Protein AF-A0A226MAK5-F1 (afdb_monomer)

Mean predicted aligned error: 7.65 Å

Solvent-accessible surface area (backbone atoms only — not comparable to full-atom values): 6239 Å² total; per-residue (Å²): 136,90,85,80,60,76,90,74,54,70,87,46,93,72,42,66,60,57,56,59,50,58,56,45,68,69,50,46,61,61,54,51,53,52,50,53,53,52,51,53,46,53,51,49,53,50,51,32,51,51,34,43,51,52,18,48,51,31,47,77,70,75,43,91,25,67,67,43,43,51,52,20,50,54,52,37,18,54,48,44,37,50,50,24,53,49,48,23,62,74,48,44,78,55,14,72,33,88,91,38,71,41,39,57,47,38,59,57,26,58,78,57,100

InterPro domains:
  IPR006089 Acyl-CoA dehydrogenase, conserved site [PS00073] (89-108)
  IPR009075 Acyl-CoA dehydrogenase/oxidase, C-terminal [PF00441] (24-113)
  IPR036250 Acyl-CoA dehydrogenase-like, C-terminal [SSF47203] (13-112)

Sequence (113 aa):
DVRIPKENVLLGEGAGFKIAMGAFDKTRPPHQAVSFLLAERALQVSLARLAYQRAAWEADAGRRNTFFASVAKAFAADVANAAAADAVQIFGGCGFNCEFPVEKLMRDAKIYQ

Structure (mmCIF, N/CA/C/O backbone):
data_AF-A0A226MAK5-F1
#
_entry.id   AF-A0A226MAK5-F1
#
loop_
_atom_site.group_PDB
_atom_site.id
_atom_site.type_symbol
_atom_site.label_atom_id
_atom_site.label_alt_id
_atom_site.label_comp_id
_atom_site.label_asym_id
_atom_site.label_entity_id
_atom_site.label_seq_id
_atom_site.pdbx_PDB_ins_code
_atom_site.Cartn_x
_atom_site.Cartn_y
_atom_site.Cartn_z
_atom_site.occupancy
_atom_site.B_iso_or_equiv
_atom_site.auth_seq_id
_atom_site.auth_comp_id
_atom_site.auth_asym_id
_atom_site.auth_atom_id
_atom_site.pdbx_PDB_model_num
ATOM 1 N N . ASP A 1 1 ? 30.762 -29.109 -34.724 1.00 66.69 1 ASP A N 1
ATOM 2 C CA . ASP A 1 1 ? 31.388 -27.808 -34.408 1.00 66.69 1 ASP A CA 1
ATOM 3 C C . ASP A 1 1 ? 31.073 -26.774 -35.470 1.00 66.69 1 ASP A C 1
ATOM 5 O O . ASP A 1 1 ? 31.397 -26.984 -36.634 1.00 66.69 1 ASP A O 1
ATOM 9 N N . VAL A 1 2 ? 30.417 -25.677 -35.090 1.00 78.94 2 VAL A N 1
ATOM 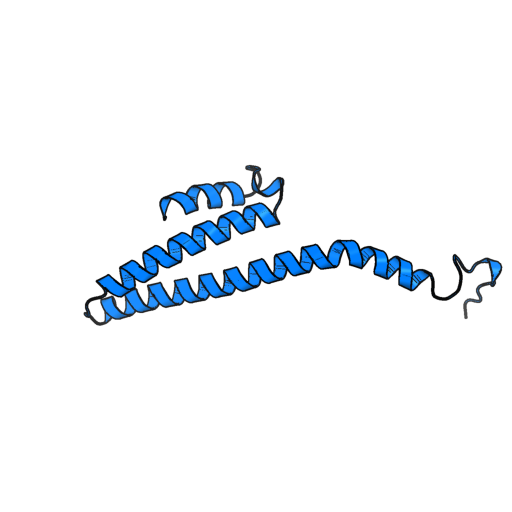10 C CA . VAL A 1 2 ? 30.168 -24.540 -35.991 1.00 78.94 2 VAL A CA 1
ATOM 11 C C . VAL A 1 2 ? 31.370 -23.600 -35.911 1.00 78.94 2 VAL A C 1
ATOM 13 O O . VAL A 1 2 ? 31.720 -23.143 -34.826 1.00 78.94 2 VAL A O 1
ATOM 16 N N . ARG A 1 3 ? 32.024 -23.322 -37.045 1.00 88.31 3 ARG A N 1
ATOM 17 C CA . ARG A 1 3 ? 33.152 -22.381 -37.133 1.00 88.31 3 ARG A CA 1
ATOM 18 C C . ARG A 1 3 ? 32.661 -21.045 -37.679 1.00 88.31 3 ARG A C 1
ATOM 20 O O . ARG A 1 3 ? 32.091 -21.009 -38.765 1.00 88.31 3 ARG A O 1
ATOM 27 N N . ILE A 1 4 ? 32.902 -19.965 -36.940 1.00 84.62 4 ILE A N 1
ATOM 28 C CA . ILE A 1 4 ? 32.500 -18.607 -37.323 1.00 84.62 4 ILE A CA 1
ATOM 29 C C . ILE A 1 4 ? 33.756 -17.822 -37.745 1.00 84.62 4 ILE A C 1
ATOM 31 O O . ILE A 1 4 ? 34.674 -17.681 -36.934 1.00 84.62 4 ILE A O 1
ATOM 35 N N . PRO A 1 5 ? 33.832 -17.328 -38.994 1.00 90.31 5 PRO A N 1
ATOM 36 C CA . PRO A 1 5 ? 34.895 -16.429 -39.447 1.00 90.31 5 PRO A CA 1
ATOM 37 C C . PRO A 1 5 ? 34.961 -15.131 -38.624 1.00 90.31 5 PRO A C 1
ATOM 39 O O . PRO A 1 5 ? 33.925 -14.595 -38.235 1.00 90.31 5 PRO A O 1
ATOM 42 N N . LYS A 1 6 ? 36.166 -14.583 -38.391 1.00 84.81 6 LYS A N 1
ATOM 43 C CA . LYS A 1 6 ? 36.355 -13.344 -37.599 1.00 84.81 6 LYS A CA 1
ATOM 44 C C . LYS A 1 6 ? 35.619 -12.130 -38.179 1.00 84.81 6 LYS A C 1
ATOM 46 O O . LYS A 1 6 ? 35.149 -11.288 -37.427 1.00 84.81 6 LYS A O 1
ATOM 51 N N . GLU A 1 7 ? 35.493 -12.071 -39.499 1.00 88.75 7 GLU A N 1
ATOM 52 C CA . GLU A 1 7 ? 34.720 -11.065 -40.240 1.00 88.75 7 GLU A CA 1
ATOM 53 C C . GLU A 1 7 ? 33.221 -11.054 -39.896 1.00 88.75 7 GLU A C 1
ATOM 55 O O . GLU A 1 7 ? 32.572 -10.023 -40.037 1.00 88.75 7 GLU A O 1
ATOM 60 N N . ASN A 1 8 ? 32.691 -12.159 -39.360 1.00 86.94 8 ASN A N 1
ATOM 61 C CA . ASN A 1 8 ? 31.293 -12.270 -38.944 1.00 86.94 8 ASN A CA 1
ATOM 62 C C . ASN A 1 8 ? 31.076 -11.899 -37.463 1.00 86.94 8 ASN A C 1
ATOM 64 O O . ASN A 1 8 ? 29.951 -11.986 -36.968 1.00 86.94 8 ASN A O 1
ATOM 68 N N . VAL A 1 9 ? 32.125 -11.494 -36.731 1.00 84.56 9 VAL A N 1
ATOM 69 C CA . VAL A 1 9 ? 32.005 -11.024 -35.342 1.00 84.56 9 VAL A CA 1
ATOM 70 C C . VAL A 1 9 ? 31.514 -9.579 -35.335 1.00 84.56 9 VAL A C 1
ATOM 72 O O . VAL A 1 9 ? 32.240 -8.646 -35.673 1.00 84.56 9 VAL A O 1
ATOM 75 N N . LEU A 1 10 ? 30.270 -9.387 -34.904 1.00 83.25 10 LEU A N 1
ATOM 76 C CA . LEU A 1 10 ? 29.667 -8.064 -34.776 1.00 83.25 10 LEU A CA 1
ATOM 77 C C . LEU A 1 10 ? 30.236 -7.320 -33.561 1.00 83.25 10 LEU A C 1
ATOM 79 O O . LEU A 1 10 ? 30.251 -7.855 -32.455 1.00 83.25 10 LEU A O 1
ATOM 83 N N . LEU A 1 11 ? 30.643 -6.061 -33.763 1.00 81.12 11 LEU A N 1
ATOM 84 C CA . LEU A 1 11 ? 31.001 -5.086 -32.715 1.00 81.12 11 LEU A CA 1
ATOM 85 C C . LEU A 1 11 ? 32.207 -5.456 -31.819 1.00 81.12 11 LEU A C 1
ATOM 87 O O . LEU A 1 11 ? 32.546 -4.691 -30.917 1.00 81.12 11 LEU A O 1
ATOM 91 N N . GLY A 1 12 ? 32.888 -6.572 -32.098 1.00 84.88 12 GLY A N 1
ATOM 92 C CA . GLY A 1 12 ? 34.057 -7.054 -31.360 1.00 84.88 12 GLY A CA 1
ATOM 93 C C . GLY A 1 12 ? 33.721 -7.919 -30.138 1.00 84.88 12 GLY A C 1
ATOM 94 O O . GLY A 1 12 ? 32.597 -7.937 -29.629 1.00 84.88 12 GLY A O 1
ATOM 95 N N . GLU A 1 13 ? 34.718 -8.661 -29.652 1.00 83.25 13 GLU A N 1
ATOM 96 C CA . GLU A 1 13 ? 34.572 -9.530 -28.480 1.00 83.25 13 GLU A CA 1
ATOM 97 C C . GLU A 1 13 ? 34.160 -8.720 -27.232 1.00 83.25 13 GLU A C 1
ATOM 99 O O . GLU A 1 13 ? 34.734 -7.679 -26.916 1.00 83.25 13 GLU A O 1
ATOM 104 N N . GLY A 1 14 ? 33.124 -9.183 -26.521 1.00 81.56 14 GLY A N 1
ATOM 105 C CA . GLY A 1 14 ? 32.620 -8.556 -25.289 1.00 81.56 14 GLY A CA 1
ATOM 106 C C . GLY A 1 14 ? 31.625 -7.397 -25.472 1.00 81.56 14 GLY A C 1
ATOM 107 O O . GLY A 1 14 ? 30.998 -6.980 -24.494 1.00 81.56 14 GLY A O 1
ATOM 108 N N . ALA A 1 15 ? 31.403 -6.901 -26.695 1.00 84.81 15 ALA A N 1
ATOM 109 C CA . ALA A 1 15 ? 30.455 -5.809 -26.948 1.00 84.81 15 ALA A CA 1
ATOM 110 C C . ALA A 1 15 ? 28.985 -6.211 -26.712 1.00 84.81 15 ALA A C 1
ATOM 112 O O . ALA A 1 15 ? 28.198 -5.410 -26.205 1.00 84.81 15 ALA A O 1
ATOM 113 N N . GLY A 1 16 ? 28.627 -7.469 -26.996 1.00 84.50 16 GLY A N 1
ATOM 114 C CA . GLY A 1 16 ? 27.263 -7.979 -26.809 1.00 84.50 16 GLY A CA 1
ATOM 115 C C . GLY A 1 16 ? 26.761 -7.882 -25.363 1.00 84.50 16 GLY A C 1
ATOM 116 O O . GLY A 1 16 ? 25.614 -7.503 -25.132 1.00 84.50 16 GLY A O 1
ATOM 117 N N . PHE A 1 17 ? 27.631 -8.130 -24.376 1.00 84.69 17 PHE A N 1
ATOM 118 C CA . PHE A 1 17 ? 27.265 -8.029 -22.960 1.00 84.69 17 PHE A CA 1
ATOM 119 C C . PHE A 1 17 ? 26.949 -6.585 -22.544 1.00 84.69 17 PHE A C 1
ATOM 121 O O . PHE A 1 17 ? 25.972 -6.348 -21.839 1.00 84.69 17 PHE A O 1
ATOM 128 N N . LYS A 1 18 ? 27.718 -5.598 -23.026 1.00 84.25 18 LYS A N 1
ATOM 129 C CA . LYS A 1 18 ? 27.472 -4.175 -22.725 1.00 84.25 18 LYS A CA 1
ATOM 130 C C . LYS A 1 18 ? 26.117 -3.700 -23.254 1.00 84.25 18 LYS A C 1
ATOM 132 O O . LYS A 1 18 ? 25.419 -2.967 -22.561 1.00 84.25 18 LYS A O 1
ATOM 137 N N . ILE A 1 19 ? 25.727 -4.147 -24.449 1.00 84.69 19 ILE A N 1
ATOM 138 C CA . ILE A 1 19 ? 24.426 -3.813 -25.050 1.00 84.69 19 ILE A CA 1
ATOM 139 C C . ILE A 1 19 ? 23.285 -4.436 -24.243 1.00 84.69 19 ILE A C 1
ATOM 141 O O . ILE A 1 19 ? 22.314 -3.750 -23.928 1.00 84.69 19 ILE A O 1
ATOM 145 N N . ALA A 1 20 ? 23.428 -5.708 -23.856 1.00 81.06 20 ALA A N 1
ATOM 146 C CA . ALA A 1 20 ? 22.456 -6.377 -22.99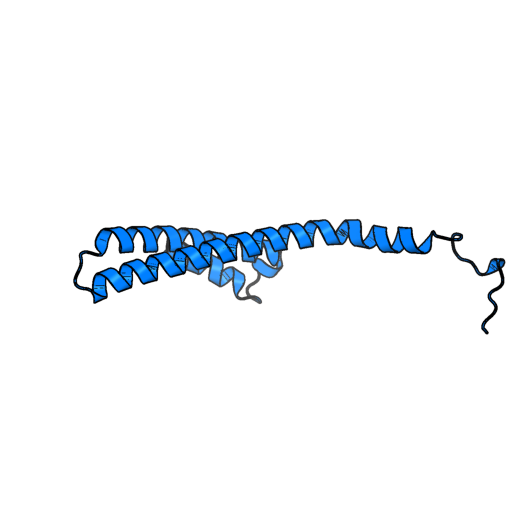6 1.00 81.06 20 ALA A CA 1
ATOM 147 C C . ALA A 1 20 ? 22.300 -5.652 -21.646 1.00 81.06 20 ALA A C 1
ATOM 149 O O . ALA A 1 20 ? 21.180 -5.420 -21.195 1.00 81.06 20 ALA A O 1
ATOM 150 N N . MET A 1 21 ? 23.407 -5.216 -21.032 1.00 85.56 21 MET A N 1
ATOM 151 C CA . MET A 1 21 ? 23.380 -4.453 -19.780 1.00 85.56 21 MET A CA 1
ATOM 152 C C . MET A 1 21 ? 22.744 -3.065 -19.927 1.00 85.56 21 MET A C 1
ATOM 154 O O . MET A 1 21 ? 21.972 -2.671 -19.054 1.00 85.56 21 MET A O 1
ATOM 158 N N . GLY A 1 22 ? 22.960 -2.375 -21.051 1.00 83.44 22 GLY A N 1
ATOM 159 C CA . GLY A 1 22 ? 22.353 -1.066 -21.315 1.00 83.44 22 GLY A CA 1
ATOM 160 C C . GLY A 1 22 ? 20.819 -1.081 -21.390 1.00 83.44 22 GLY A C 1
ATOM 161 O O . GLY A 1 22 ? 20.176 -0.069 -21.109 1.00 83.44 22 GLY A O 1
ATOM 162 N N . ALA A 1 23 ? 20.202 -2.224 -21.716 1.00 78.62 23 ALA A N 1
ATOM 163 C CA . ALA A 1 23 ? 18.750 -2.386 -21.614 1.00 78.62 23 ALA A CA 1
ATOM 164 C C . ALA A 1 23 ? 18.282 -2.400 -20.146 1.00 78.62 23 ALA A C 1
ATOM 166 O O . ALA A 1 23 ? 17.277 -1.773 -19.802 1.00 78.62 23 ALA A O 1
ATOM 167 N N . PHE A 1 24 ? 19.034 -3.069 -19.268 1.00 79.00 24 PHE A N 1
ATOM 168 C CA . PHE A 1 24 ? 18.707 -3.162 -17.846 1.00 79.00 24 PHE A CA 1
ATOM 169 C C . PHE A 1 24 ? 18.917 -1.857 -17.081 1.00 79.00 24 PHE A C 1
ATOM 171 O O . PHE A 1 24 ? 18.254 -1.654 -16.068 1.00 79.00 24 PHE A O 1
ATOM 178 N N . ASP A 1 25 ? 19.778 -0.961 -17.555 1.00 79.81 25 ASP A N 1
ATOM 179 C CA . ASP A 1 25 ? 19.955 0.355 -16.932 1.00 79.81 25 ASP A CA 1
ATOM 180 C C . ASP A 1 25 ? 18.673 1.202 -16.997 1.00 79.81 25 ASP A C 1
ATOM 182 O O . ASP A 1 25 ? 18.414 2.008 -16.106 1.00 79.81 25 ASP A O 1
ATOM 186 N N . LYS A 1 26 ? 17.825 0.977 -18.011 1.00 76.50 26 LYS A N 1
ATOM 187 C CA . LYS A 1 26 ? 16.537 1.673 -18.163 1.00 76.50 26 LYS A CA 1
ATOM 188 C C . LYS A 1 26 ? 15.393 0.997 -17.408 1.00 76.50 26 LYS A C 1
ATOM 190 O O . LYS A 1 26 ? 14.482 1.681 -16.953 1.00 76.50 26 LYS A O 1
ATOM 195 N N . THR A 1 27 ? 15.415 -0.329 -17.276 1.00 80.19 27 THR A N 1
ATOM 196 C CA . THR A 1 27 ? 14.312 -1.093 -16.666 1.00 80.19 27 THR A CA 1
ATOM 197 C C . THR A 1 27 ? 14.506 -1.338 -15.171 1.00 80.19 27 THR A C 1
ATOM 199 O O . THR A 1 27 ? 13.537 -1.363 -14.417 1.00 80.19 27 THR A O 1
ATOM 202 N N . ARG A 1 28 ? 15.745 -1.471 -14.687 1.00 77.88 28 ARG A N 1
ATOM 203 C CA . ARG A 1 28 ? 16.025 -1.813 -13.284 1.00 77.88 28 ARG A CA 1
ATOM 204 C C . ARG A 1 28 ? 15.583 -0.735 -12.284 1.00 77.88 28 ARG A C 1
ATOM 206 O O . ARG A 1 28 ? 14.930 -1.120 -11.314 1.00 77.88 28 ARG A O 1
ATOM 213 N N . PRO A 1 29 ? 15.863 0.572 -12.483 1.00 78.88 29 PRO A N 1
ATOM 214 C CA . PRO A 1 29 ? 15.424 1.601 -11.539 1.00 78.88 29 PRO A CA 1
ATOM 215 C C . PRO A 1 29 ? 13.900 1.652 -11.317 1.00 78.88 29 PRO A C 1
ATOM 217 O O . PRO A 1 29 ? 13.492 1.613 -10.154 1.00 78.88 29 PRO A O 1
ATOM 220 N N . PRO A 1 30 ? 13.032 1.664 -12.356 1.00 80.00 30 PRO A N 1
ATOM 221 C CA . PRO A 1 30 ? 11.587 1.681 -12.129 1.00 80.00 30 PRO A CA 1
ATOM 222 C C . PRO A 1 30 ? 11.078 0.384 -11.485 1.00 80.00 30 PRO A C 1
ATOM 224 O O . PRO A 1 30 ? 10.223 0.447 -10.604 1.00 80.00 30 PRO A O 1
ATOM 227 N N . HIS A 1 31 ? 11.633 -0.785 -11.832 1.00 83.81 31 HIS A N 1
ATOM 228 C CA . HIS A 1 31 ? 11.252 -2.042 -11.176 1.00 83.81 31 HIS A CA 1
ATOM 229 C C . HIS A 1 31 ? 11.614 -2.065 -9.683 1.00 83.81 31 HIS A C 1
ATOM 231 O O . HIS A 1 31 ? 10.817 -2.525 -8.863 1.00 83.81 31 HIS A O 1
ATOM 237 N N . GLN A 1 32 ? 12.787 -1.546 -9.309 1.00 84.88 32 GLN A N 1
ATOM 238 C CA . GLN A 1 32 ? 13.180 -1.439 -7.902 1.00 84.88 32 GLN A CA 1
ATOM 239 C C . GLN A 1 32 ? 12.301 -0.440 -7.146 1.00 84.88 32 GLN A C 1
ATOM 241 O O . GLN A 1 32 ? 11.833 -0.761 -6.056 1.00 84.88 32 GLN A O 1
ATOM 246 N N . ALA A 1 33 ? 12.011 0.724 -7.735 1.00 87.19 33 ALA A N 1
ATOM 247 C CA . ALA A 1 33 ? 11.144 1.731 -7.124 1.00 87.19 33 ALA A CA 1
ATOM 248 C C . ALA A 1 33 ? 9.744 1.171 -6.809 1.00 87.19 33 ALA A C 1
ATOM 250 O O . ALA A 1 33 ? 9.267 1.301 -5.682 1.00 87.19 33 ALA A O 1
ATOM 251 N N . VAL A 1 34 ? 9.128 0.466 -7.766 1.00 89.94 34 VAL A N 1
ATOM 252 C CA . VAL A 1 34 ? 7.836 -0.210 -7.556 1.00 89.94 34 VAL A CA 1
ATOM 253 C C . VAL A 1 34 ? 7.938 -1.292 -6.477 1.00 89.94 34 VAL A C 1
ATOM 255 O O . VAL A 1 34 ? 7.039 -1.422 -5.651 1.00 89.94 34 VAL A O 1
ATOM 258 N N . SER A 1 35 ? 9.041 -2.043 -6.429 1.00 91.00 35 SER A N 1
ATOM 259 C CA . SER A 1 35 ? 9.234 -3.093 -5.419 1.00 91.00 35 SER A CA 1
ATOM 260 C C . SER A 1 35 ? 9.292 -2.530 -3.995 1.00 91.00 35 SER A C 1
ATOM 262 O O . SER A 1 35 ? 8.673 -3.097 -3.096 1.00 91.00 35 SER A O 1
ATOM 264 N N . PHE A 1 36 ? 9.986 -1.406 -3.780 1.00 92.81 36 PHE A N 1
ATOM 265 C CA . PHE A 1 36 ? 10.029 -0.746 -2.469 1.00 92.81 36 PHE A CA 1
ATOM 266 C C . PHE A 1 36 ? 8.657 -0.230 -2.044 1.00 92.81 36 PHE A C 1
ATOM 268 O O . PHE A 1 36 ? 8.248 -0.452 -0.906 1.00 92.81 36 PHE A O 1
ATOM 275 N N . LEU A 1 37 ? 7.931 0.388 -2.977 1.00 92.81 37 LEU A N 1
ATOM 276 C CA . LEU A 1 37 ? 6.569 0.860 -2.753 1.00 92.81 37 LEU A CA 1
ATOM 277 C C . LEU A 1 37 ? 5.658 -0.287 -2.290 1.00 92.81 37 LEU A C 1
ATOM 279 O O . LEU A 1 37 ? 5.009 -0.198 -1.251 1.00 92.81 37 LEU A O 1
ATOM 283 N N . LEU A 1 38 ? 5.662 -1.403 -3.027 1.00 93.50 38 LEU A N 1
ATOM 284 C CA . LEU A 1 38 ? 4.862 -2.585 -2.701 1.00 93.50 38 LEU A CA 1
ATOM 285 C C . LEU A 1 38 ? 5.255 -3.195 -1.351 1.00 93.50 38 LEU A C 1
ATOM 287 O O . LEU A 1 38 ? 4.374 -3.582 -0.582 1.00 93.50 38 LEU A O 1
ATOM 291 N N . ALA A 1 39 ? 6.552 -3.259 -1.041 1.00 95.62 39 ALA A N 1
ATOM 292 C CA . ALA A 1 39 ? 7.036 -3.768 0.238 1.00 95.62 39 ALA A CA 1
ATOM 293 C C . ALA A 1 39 ? 6.555 -2.905 1.415 1.00 95.62 39 ALA A C 1
ATOM 295 O O . ALA A 1 39 ? 6.072 -3.435 2.419 1.00 95.62 39 ALA A O 1
ATOM 296 N N . GLU A 1 40 ? 6.624 -1.579 1.285 1.00 95.62 40 GLU A N 1
ATOM 297 C CA . GLU A 1 40 ? 6.159 -0.662 2.323 1.00 95.62 40 GLU A CA 1
ATOM 298 C C . GLU A 1 40 ? 4.639 -0.742 2.514 1.00 95.62 40 GLU A C 1
ATOM 300 O O . GLU A 1 40 ? 4.156 -0.822 3.648 1.00 95.62 40 GLU A O 1
ATOM 305 N N . ARG A 1 41 ? 3.865 -0.806 1.423 1.00 95.81 41 ARG A N 1
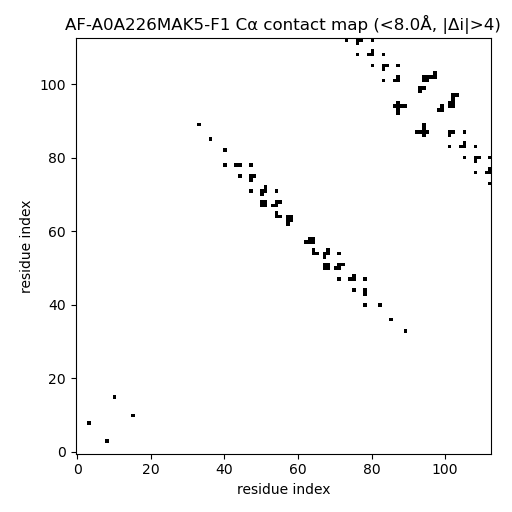ATOM 306 C CA . ARG A 1 41 ? 2.408 -0.977 1.517 1.00 95.81 41 ARG A CA 1
ATOM 307 C C . ARG A 1 41 ? 2.031 -2.325 2.135 1.00 95.81 41 ARG A C 1
ATOM 309 O O . ARG A 1 41 ? 1.130 -2.373 2.970 1.00 95.81 41 ARG A O 1
ATOM 316 N N . ALA A 1 42 ? 2.739 -3.408 1.810 1.00 97.19 42 ALA A N 1
ATOM 317 C CA . ALA A 1 42 ? 2.516 -4.718 2.426 1.00 97.19 42 ALA A CA 1
ATOM 318 C C . ALA A 1 42 ? 2.763 -4.696 3.946 1.00 97.19 42 ALA A C 1
ATOM 320 O O . ALA A 1 42 ? 1.973 -5.259 4.713 1.00 97.19 42 ALA A O 1
ATOM 321 N N . LEU A 1 43 ? 3.814 -4.000 4.394 1.00 97.94 43 LEU A N 1
ATOM 322 C CA . LEU A 1 43 ? 4.088 -3.775 5.813 1.00 97.94 43 LEU A CA 1
ATOM 323 C C . LEU A 1 43 ? 2.934 -3.015 6.485 1.00 97.94 43 LEU A C 1
ATOM 325 O O . LEU A 1 43 ? 2.389 -3.470 7.492 1.00 97.94 43 LEU A O 1
ATOM 329 N N . GLN A 1 44 ? 2.526 -1.885 5.910 1.00 97.75 44 GLN A N 1
ATOM 330 C CA . GLN A 1 44 ? 1.469 -1.038 6.463 1.00 97.75 44 GLN A CA 1
ATOM 331 C C . GLN A 1 44 ? 0.114 -1.755 6.530 1.00 97.75 44 GLN A C 1
ATOM 333 O O . GLN A 1 44 ? -0.568 -1.691 7.552 1.00 97.75 44 GLN A O 1
ATOM 338 N N . VAL A 1 45 ? -0.259 -2.506 5.490 1.00 97.31 45 VAL A N 1
ATOM 339 C CA 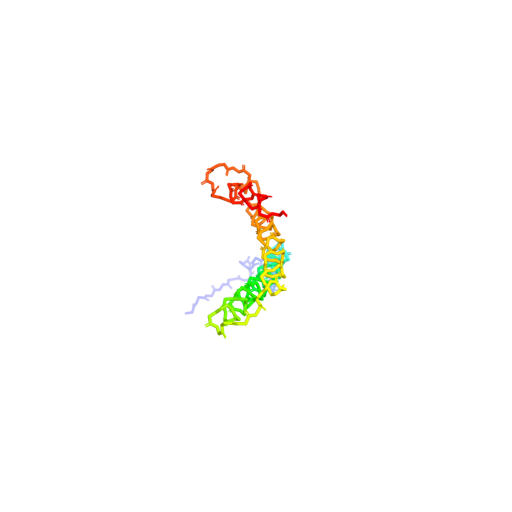. VAL A 1 45 ? -1.485 -3.322 5.479 1.00 97.31 45 VAL A CA 1
ATOM 340 C C . VAL A 1 45 ? -1.438 -4.405 6.557 1.00 97.31 45 VAL A C 1
ATOM 342 O O . VAL A 1 45 ? -2.449 -4.673 7.209 1.00 97.31 45 VAL A O 1
ATOM 345 N N . SER A 1 46 ? -0.272 -5.013 6.786 1.00 98.06 46 SER A N 1
ATOM 346 C CA . SER A 1 46 ? -0.094 -6.013 7.845 1.00 98.06 46 SER A CA 1
ATOM 347 C C . SER A 1 46 ? -0.273 -5.399 9.237 1.00 98.06 46 SER A C 1
ATOM 349 O O . SER A 1 46 ? -0.958 -5.976 10.083 1.00 98.06 46 SER A O 1
ATOM 351 N N . LEU A 1 47 ? 0.260 -4.195 9.459 1.00 97.75 47 LEU A N 1
ATOM 352 C CA . LEU A 1 47 ? 0.068 -3.449 10.705 1.00 97.75 47 LEU A CA 1
ATOM 353 C C . LEU A 1 47 ? -1.391 -3.019 10.903 1.00 97.75 47 LEU A C 1
ATOM 355 O O . LEU A 1 47 ? -1.932 -3.187 11.993 1.00 97.75 47 LEU A O 1
ATOM 359 N N . ALA A 1 48 ? -2.058 -2.536 9.852 1.00 97.44 48 ALA A N 1
ATOM 360 C CA . ALA A 1 48 ? -3.472 -2.166 9.906 1.00 97.44 48 ALA A CA 1
ATOM 361 C C . ALA A 1 48 ? -4.352 -3.380 10.237 1.00 97.44 48 ALA A C 1
ATOM 363 O O . ALA A 1 48 ? -5.277 -3.286 11.048 1.00 97.44 48 ALA A O 1
ATOM 364 N N . ARG A 1 49 ? -4.015 -4.544 9.665 1.00 98.06 49 ARG A N 1
ATOM 365 C CA . ARG A 1 49 ? -4.664 -5.820 9.973 1.00 98.06 49 ARG A CA 1
ATOM 366 C C . ARG A 1 49 ? -4.517 -6.186 11.445 1.00 98.06 49 ARG A C 1
ATOM 368 O O . ARG A 1 49 ? -5.511 -6.485 12.099 1.00 98.06 49 ARG A O 1
ATOM 375 N N . LEU A 1 50 ? -3.300 -6.107 11.973 1.00 98.06 50 LEU A N 1
ATOM 376 C CA . LEU A 1 50 ? -3.038 -6.386 13.380 1.00 98.06 50 LEU A CA 1
ATOM 377 C C . LEU A 1 50 ? -3.774 -5.403 14.305 1.00 98.06 50 LEU A C 1
ATOM 379 O O . LEU A 1 50 ? -4.329 -5.813 15.323 1.00 98.06 50 LEU A O 1
ATOM 383 N N . ALA A 1 51 ? -3.825 -4.119 13.941 1.00 97.62 51 ALA A N 1
ATOM 384 C CA . ALA A 1 51 ? -4.486 -3.086 14.731 1.00 97.62 51 ALA A CA 1
ATOM 385 C C . ALA A 1 51 ? -5.995 -3.338 14.872 1.00 97.62 51 ALA A C 1
ATOM 387 O O . ALA A 1 51 ? -6.513 -3.311 15.992 1.00 97.62 51 ALA A O 1
ATOM 388 N N . TYR A 1 52 ? -6.708 -3.637 13.776 1.00 96.81 52 TYR A N 1
ATOM 389 C CA . TYR A 1 52 ? -8.144 -3.924 13.884 1.00 96.81 52 TYR A CA 1
ATOM 390 C C . TYR A 1 52 ? -8.400 -5.254 14.602 1.00 96.81 52 TYR A C 1
ATOM 392 O O . TYR A 1 52 ? -9.342 -5.341 15.385 1.00 96.81 52 TYR A O 1
ATOM 400 N N . GLN A 1 53 ? -7.557 -6.273 14.390 1.00 98.00 53 GLN A N 1
ATOM 401 C CA . GLN A 1 53 ? -7.677 -7.555 15.091 1.00 98.00 53 GLN A CA 1
ATOM 402 C C . GLN A 1 53 ? -7.480 -7.387 16.597 1.00 98.00 53 GLN A C 1
ATOM 404 O O . GLN A 1 53 ? -8.218 -7.972 17.384 1.00 98.00 53 GLN A O 1
ATOM 409 N N . ARG A 1 54 ? -6.540 -6.531 17.014 1.00 97.50 54 ARG A N 1
ATOM 410 C CA . ARG A 1 54 ? -6.370 -6.163 18.420 1.00 97.50 54 ARG A CA 1
ATOM 411 C C . ARG A 1 54 ? -7.614 -5.470 18.971 1.00 97.50 54 ARG A C 1
ATOM 413 O O . ARG A 1 54 ? -8.045 -5.803 20.070 1.00 97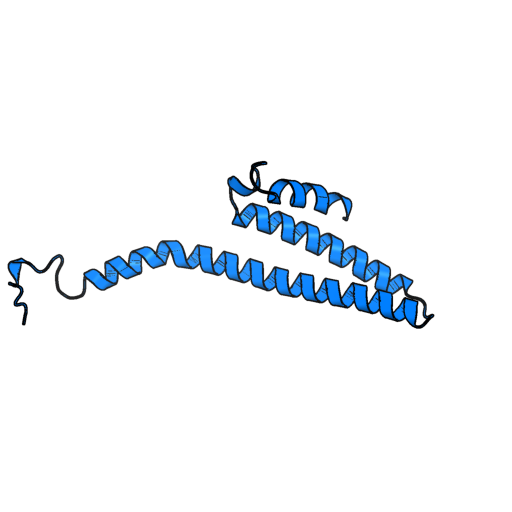.50 54 ARG A O 1
ATOM 420 N N . ALA A 1 55 ? -8.194 -4.530 18.226 1.00 97.44 55 ALA A N 1
ATOM 421 C CA . ALA A 1 55 ? -9.414 -3.841 18.641 1.00 97.44 55 ALA A CA 1
ATOM 422 C C . ALA A 1 55 ? -10.619 -4.794 18.761 1.00 97.44 55 ALA A C 1
ATOM 424 O O . ALA A 1 55 ? -11.405 -4.661 19.700 1.00 97.44 55 ALA A O 1
ATOM 425 N N . ALA A 1 56 ? -10.737 -5.760 17.846 1.00 97.44 56 ALA A N 1
ATOM 426 C CA . ALA A 1 56 ? -11.750 -6.812 17.892 1.00 97.44 56 ALA A CA 1
ATOM 427 C C . ALA A 1 56 ? -11.542 -7.735 19.102 1.00 97.44 56 ALA A C 1
ATOM 429 O O . ALA A 1 56 ? -12.467 -7.936 19.877 1.00 97.44 56 ALA A O 1
ATOM 430 N N . TRP A 1 57 ? -10.306 -8.179 19.349 1.00 97.88 57 TRP A N 1
ATOM 431 C CA . TRP A 1 57 ? -9.971 -9.019 20.503 1.00 97.88 57 TRP A CA 1
ATOM 432 C C . TRP A 1 57 ? -10.312 -8.366 21.848 1.00 97.88 57 TRP A C 1
ATOM 434 O O . TRP A 1 57 ? -10.770 -9.029 22.776 1.00 97.88 57 TRP A O 1
ATOM 444 N N . GLU A 1 58 ? -10.077 -7.058 21.984 1.00 97.38 58 GLU A N 1
ATOM 445 C CA . GLU A 1 58 ? -10.463 -6.326 23.193 1.00 97.38 58 GLU A CA 1
ATOM 446 C C . GLU A 1 58 ? -11.984 -6.299 23.384 1.00 97.38 58 GLU A C 1
ATOM 448 O O . GLU A 1 58 ? -12.445 -6.455 24.515 1.00 97.38 58 GLU A O 1
ATOM 453 N N . ALA A 1 59 ? -12.748 -6.164 22.294 1.00 96.12 59 ALA A N 1
ATOM 454 C CA . ALA A 1 59 ? -14.206 -6.219 22.330 1.00 96.12 59 ALA A CA 1
ATOM 455 C C . ALA A 1 59 ? -14.715 -7.617 22.708 1.00 96.12 59 ALA A C 1
ATOM 457 O O . ALA A 1 59 ? -15.536 -7.738 23.616 1.00 96.12 59 ALA A O 1
ATOM 458 N N . ASP A 1 60 ? -14.177 -8.663 22.075 1.00 97.62 60 ASP A N 1
ATOM 459 C CA . ASP A 1 60 ? -14.547 -10.061 22.331 1.00 97.62 60 ASP A CA 1
ATOM 460 C C . ASP A 1 60 ? -14.245 -10.474 23.776 1.00 97.62 60 ASP A C 1
ATOM 462 O O . ASP A 1 60 ? -14.980 -11.244 24.389 1.00 97.62 60 ASP A O 1
ATOM 466 N N . ALA A 1 61 ? -13.183 -9.917 24.358 1.00 97.19 61 ALA A N 1
ATOM 467 C CA . ALA A 1 61 ? -12.817 -10.157 25.745 1.00 97.19 61 ALA A CA 1
ATOM 468 C C . ALA A 1 61 ? -13.562 -9.260 26.758 1.00 97.19 61 ALA A C 1
ATOM 470 O O . ALA A 1 61 ? -13.183 -9.225 27.931 1.00 97.19 61 ALA A O 1
ATOM 471 N N . GLY A 1 62 ? -14.577 -8.506 26.320 1.00 96.12 62 GLY A N 1
ATOM 472 C CA . GLY A 1 62 ? -15.403 -7.646 27.174 1.00 96.12 62 GLY A CA 1
ATOM 473 C C . GLY A 1 62 ? -14.672 -6.431 27.754 1.00 96.12 62 GLY A C 1
ATOM 474 O O . GLY A 1 62 ? -15.144 -5.832 28.721 1.00 96.12 62 GLY A O 1
ATOM 475 N N . ARG A 1 63 ? -13.509 -6.062 27.203 1.00 96.12 63 ARG A N 1
ATOM 476 C CA . ARG A 1 63 ? -12.724 -4.898 27.635 1.00 96.12 63 ARG A CA 1
ATOM 477 C C . ARG A 1 63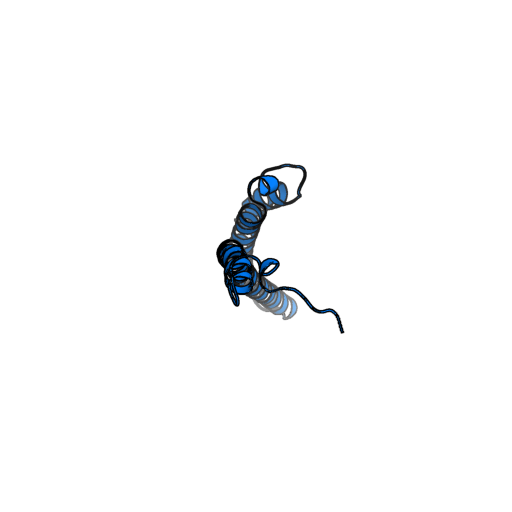 ? -13.051 -3.677 26.780 1.00 96.12 63 ARG A C 1
ATOM 479 O O . ARG A 1 63 ? -13.565 -3.761 25.667 1.00 96.12 63 ARG A O 1
ATOM 486 N N . ARG A 1 64 ? -12.736 -2.491 27.304 1.00 94.19 64 ARG A N 1
ATOM 487 C CA . ARG A 1 64 ? -12.943 -1.235 26.577 1.00 94.19 64 ARG A CA 1
ATOM 488 C C . ARG A 1 64 ? -12.010 -1.167 25.364 1.00 94.19 64 ARG A C 1
ATOM 490 O O . ARG A 1 64 ? -10.804 -1.003 25.520 1.00 94.19 64 ARG A O 1
ATOM 497 N N . ASN A 1 65 ? -12.576 -1.199 24.160 1.00 96.06 65 ASN A N 1
ATOM 498 C CA . ASN A 1 65 ? -11.814 -1.190 22.909 1.00 96.06 65 ASN A CA 1
ATOM 499 C C . ASN A 1 65 ? -11.699 0.191 22.235 1.00 96.06 65 ASN A C 1
ATOM 501 O O . ASN A 1 65 ? -11.018 0.298 21.219 1.00 96.06 65 ASN A O 1
ATOM 505 N N . THR A 1 66 ? -12.337 1.243 22.768 1.00 96.50 66 THR A N 1
ATOM 506 C CA . THR A 1 66 ? -12.497 2.547 22.089 1.00 96.50 66 THR A CA 1
ATOM 507 C C . THR A 1 66 ? -11.176 3.113 21.565 1.00 96.50 66 THR A C 1
ATOM 509 O O . THR A 1 66 ? -11.109 3.570 20.432 1.00 96.50 66 THR A O 1
ATOM 512 N N . PHE A 1 67 ? -10.111 3.039 22.369 1.00 96.31 67 PHE A N 1
ATOM 513 C CA . PHE A 1 67 ? -8.783 3.510 21.974 1.00 96.31 67 PHE A CA 1
ATOM 514 C C . PHE A 1 67 ? -8.226 2.718 20.783 1.00 96.31 67 PHE A C 1
ATOM 516 O O . PHE A 1 67 ? -7.858 3.301 19.766 1.00 96.31 67 PHE A O 1
ATOM 523 N N . PHE A 1 68 ? -8.213 1.387 20.884 1.00 96.00 68 PHE A N 1
ATOM 524 C CA . PHE A 1 68 ? -7.693 0.515 19.832 1.00 96.00 68 PHE A CA 1
ATOM 525 C C . PHE A 1 68 ? -8.517 0.616 18.544 1.00 96.00 68 PHE A C 1
ATOM 527 O O . PHE A 1 68 ? -7.944 0.616 17.460 1.00 96.00 68 PHE A O 1
ATOM 534 N N . ALA A 1 69 ? -9.840 0.756 18.656 1.00 96.56 69 ALA A N 1
ATOM 535 C CA . ALA A 1 69 ? -10.732 0.944 17.517 1.00 96.56 69 ALA A CA 1
ATOM 536 C C . ALA A 1 69 ? -10.451 2.265 16.783 1.00 96.56 69 ALA A C 1
ATOM 538 O O . ALA A 1 69 ? -10.330 2.260 15.558 1.00 96.56 69 ALA A O 1
ATOM 539 N N . SER A 1 70 ? -10.277 3.374 17.512 1.00 96.94 70 SER A N 1
ATOM 540 C CA . SER A 1 70 ? -9.925 4.668 16.913 1.00 96.94 70 SER A CA 1
ATOM 541 C C . SER A 1 70 ? -8.568 4.626 16.213 1.00 96.94 70 SER A C 1
ATOM 543 O O . SER A 1 70 ? -8.454 5.081 15.076 1.00 96.94 70 SER A O 1
ATOM 545 N N . VAL A 1 71 ? -7.554 4.027 16.853 1.00 96.25 71 VAL A N 1
ATOM 546 C CA . VAL A 1 71 ? -6.219 3.856 16.256 1.00 96.25 71 VAL A CA 1
ATOM 547 C C . VAL A 1 71 ? -6.297 3.010 14.987 1.00 96.25 71 VAL A C 1
ATOM 549 O O . VAL A 1 71 ? -5.770 3.411 13.952 1.00 96.25 71 VAL A O 1
ATOM 552 N N . ALA A 1 72 ? -6.990 1.869 15.038 1.00 97.06 72 ALA A N 1
ATOM 553 C CA . ALA A 1 72 ? -7.148 0.991 13.885 1.00 97.06 72 ALA A CA 1
ATOM 554 C C . ALA A 1 72 ? -7.870 1.692 12.727 1.00 97.06 72 ALA A C 1
ATOM 556 O O . ALA A 1 72 ? -7.429 1.583 11.586 1.00 97.06 72 ALA A O 1
ATOM 557 N N . LYS A 1 73 ? -8.947 2.438 13.007 1.00 95.75 73 LYS A N 1
ATOM 558 C CA . LYS A 1 73 ? -9.729 3.135 11.979 1.00 95.75 73 LYS A CA 1
ATOM 559 C C . LYS A 1 73 ? -8.939 4.253 11.303 1.00 95.75 73 LYS A C 1
ATOM 561 O O . LYS A 1 73 ? -9.011 4.352 10.079 1.00 95.75 73 LYS A O 1
ATOM 566 N N . ALA A 1 74 ? -8.230 5.075 12.079 1.00 96.19 74 ALA A N 1
ATOM 567 C CA . ALA A 1 74 ? -7.424 6.172 11.550 1.00 96.19 74 ALA A CA 1
ATOM 568 C C . ALA A 1 74 ? -6.263 5.631 10.705 1.00 96.19 74 ALA A C 1
ATOM 570 O O . ALA A 1 74 ? -6.142 5.954 9.528 1.00 96.19 74 ALA A O 1
ATOM 571 N N . PHE A 1 75 ? -5.486 4.700 11.266 1.00 96.88 75 PHE A N 1
ATOM 572 C CA . PHE A 1 75 ? -4.335 4.132 10.570 1.00 96.88 75 PHE A CA 1
ATOM 573 C C . PHE A 1 75 ? -4.737 3.365 9.303 1.00 96.88 75 PHE A C 1
ATOM 575 O O . PHE A 1 75 ? -4.144 3.560 8.247 1.00 96.88 75 PHE A O 1
ATOM 582 N N . ALA A 1 76 ? -5.773 2.521 9.366 1.00 96.94 76 ALA A N 1
ATOM 583 C CA . ALA A 1 76 ? -6.223 1.770 8.195 1.00 96.94 76 ALA A CA 1
ATOM 584 C C . ALA A 1 76 ? -6.767 2.680 7.082 1.00 96.94 76 ALA A C 1
ATOM 586 O O . ALA A 1 76 ? -6.598 2.359 5.908 1.00 96.94 76 ALA A O 1
ATOM 587 N N . ALA A 1 77 ? -7.400 3.805 7.430 1.00 96.38 77 ALA A N 1
ATOM 588 C CA . ALA A 1 77 ? -7.891 4.772 6.454 1.00 96.38 77 ALA A CA 1
ATOM 589 C C . ALA A 1 77 ? -6.757 5.465 5.693 1.00 96.38 77 ALA A C 1
ATOM 591 O O . ALA A 1 77 ? -6.798 5.536 4.463 1.00 96.38 77 ALA A O 1
ATOM 592 N N . ASP A 1 78 ? -5.734 5.930 6.409 1.00 95.94 78 ASP A N 1
ATOM 593 C CA . ASP A 1 78 ? -4.569 6.564 5.791 1.00 95.94 78 ASP A CA 1
ATOM 594 C C . ASP A 1 78 ? -3.803 5.570 4.909 1.00 95.94 78 ASP A C 1
ATOM 596 O O . ASP A 1 78 ? -3.464 5.883 3.766 1.00 95.94 78 ASP A O 1
ATOM 600 N N . VAL A 1 79 ? -3.615 4.334 5.389 1.00 96.56 79 VAL A N 1
ATOM 601 C CA . VAL A 1 79 ? -2.967 3.262 4.618 1.00 96.56 79 VAL A CA 1
ATOM 602 C C . VAL A 1 79 ? -3.762 2.907 3.360 1.00 96.56 79 VAL A C 1
ATOM 604 O O . VAL A 1 79 ? -3.162 2.708 2.305 1.00 96.56 79 VAL A O 1
ATOM 607 N N . ALA A 1 80 ? -5.095 2.853 3.431 1.00 95.88 80 ALA A N 1
ATOM 608 C CA . ALA A 1 80 ? -5.936 2.574 2.267 1.00 95.88 80 ALA A CA 1
ATOM 609 C C . ALA A 1 80 ? -5.828 3.675 1.200 1.00 95.88 80 ALA A C 1
ATOM 611 O O . ALA A 1 80 ? -5.716 3.368 0.013 1.00 95.88 80 ALA A O 1
ATOM 612 N N . ASN A 1 81 ? -5.808 4.946 1.614 1.00 95.12 81 ASN A N 1
ATOM 613 C CA . ASN A 1 81 ? -5.621 6.072 0.698 1.00 95.12 81 ASN A CA 1
ATOM 614 C C . ASN A 1 81 ? -4.239 6.051 0.043 1.00 95.12 81 ASN A C 1
ATOM 616 O O . ASN A 1 81 ? -4.142 6.192 -1.176 1.00 95.12 81 ASN A O 1
ATOM 620 N N . ALA A 1 82 ? -3.183 5.831 0.831 1.00 95.00 82 ALA A N 1
ATOM 621 C CA . ALA A 1 82 ? -1.822 5.729 0.314 1.00 95.00 82 ALA A CA 1
ATOM 622 C C . ALA A 1 82 ? -1.694 4.573 -0.691 1.00 95.00 82 ALA A C 1
ATOM 624 O O . ALA A 1 82 ? -1.267 4.787 -1.822 1.00 95.00 82 ALA A O 1
ATOM 625 N N . ALA A 1 83 ? -2.167 3.375 -0.331 1.00 95.19 83 ALA A N 1
ATOM 626 C CA . ALA A 1 83 ? -2.106 2.203 -1.200 1.00 95.19 83 ALA A CA 1
ATOM 627 C C . ALA A 1 83 ? -2.861 2.399 -2.526 1.00 95.19 83 ALA A C 1
ATOM 629 O O . ALA A 1 83 ? -2.398 1.939 -3.570 1.00 95.19 83 ALA A O 1
ATOM 630 N N . ALA A 1 84 ? -4.004 3.090 -2.508 1.00 94.12 84 ALA A N 1
ATOM 631 C CA . ALA A 1 84 ? -4.747 3.377 -3.728 1.00 94.12 84 ALA A CA 1
ATOM 632 C C . ALA A 1 84 ? -4.038 4.420 -4.611 1.00 94.12 84 ALA A C 1
ATOM 634 O O . ALA A 1 84 ? -3.971 4.240 -5.826 1.00 94.12 84 ALA A O 1
ATOM 635 N N . ALA A 1 85 ? -3.456 5.469 -4.020 1.00 93.19 85 ALA A N 1
ATOM 636 C CA . ALA A 1 85 ? -2.665 6.462 -4.753 1.00 93.19 85 ALA A CA 1
ATOM 637 C C . ALA A 1 85 ? -1.417 5.839 -5.406 1.00 93.19 85 ALA A C 1
ATOM 639 O O . ALA A 1 85 ? -1.111 6.094 -6.570 1.00 93.19 85 ALA A O 1
ATOM 640 N N . ASP A 1 86 ? -0.737 4.956 -4.684 1.00 94.50 86 ASP A N 1
ATOM 641 C CA . ASP A 1 86 ? 0.414 4.209 -5.183 1.00 94.50 86 ASP A CA 1
ATOM 642 C C . ASP A 1 86 ? 0.059 3.263 -6.325 1.00 94.50 86 ASP A C 1
ATOM 644 O O . ASP A 1 86 ? 0.801 3.149 -7.301 1.00 94.50 86 ASP A O 1
ATOM 648 N N . ALA A 1 87 ? -1.094 2.598 -6.230 1.00 92.56 87 ALA A N 1
ATOM 649 C CA . ALA A 1 87 ? -1.593 1.757 -7.306 1.00 92.56 87 ALA A CA 1
ATOM 650 C C . ALA A 1 87 ? -1.825 2.580 -8.584 1.00 92.56 87 ALA A C 1
ATOM 652 O O . ALA A 1 87 ? -1.425 2.141 -9.661 1.00 92.56 87 ALA A O 1
ATOM 653 N N . VAL A 1 88 ? -2.385 3.793 -8.481 1.00 92.88 88 VAL A N 1
ATOM 654 C CA . VAL A 1 88 ? -2.517 4.704 -9.633 1.00 92.88 88 VAL A CA 1
ATOM 655 C C . VAL A 1 88 ? -1.142 5.011 -10.232 1.00 92.88 88 VAL A C 1
ATOM 657 O O . VAL A 1 88 ? -0.962 4.905 -11.444 1.00 92.88 88 VAL A O 1
ATOM 660 N N . GLN A 1 89 ? -0.150 5.314 -9.391 1.00 91.12 89 GLN A N 1
ATOM 661 C CA . GLN A 1 89 ? 1.209 5.618 -9.841 1.00 91.12 89 GLN A CA 1
ATOM 662 C C . GLN A 1 89 ? 1.881 4.430 -10.551 1.00 91.12 89 GLN A C 1
ATOM 664 O O . GLN A 1 89 ? 2.542 4.627 -11.570 1.00 91.12 89 GLN A O 1
ATOM 669 N N . ILE A 1 90 ? 1.703 3.202 -10.050 1.00 90.25 90 ILE A N 1
ATOM 670 C CA . ILE A 1 90 ? 2.248 1.982 -10.672 1.00 90.25 90 ILE A CA 1
ATOM 671 C C . ILE A 1 90 ? 1.618 1.742 -12.049 1.00 90.25 90 ILE A C 1
ATOM 673 O O . ILE A 1 90 ? 2.319 1.382 -12.993 1.00 90.25 90 ILE A O 1
ATOM 677 N N . PHE A 1 91 ? 0.304 1.943 -12.173 1.00 89.00 91 PHE A N 1
ATOM 678 C CA . PHE A 1 91 ? -0.417 1.762 -13.435 1.00 8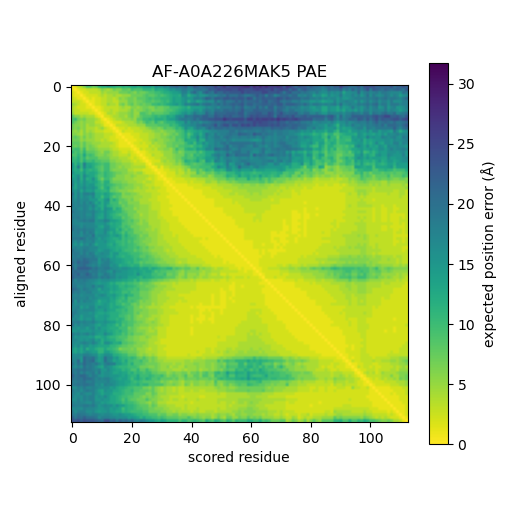9.00 91 PHE A CA 1
ATOM 679 C C . PHE A 1 91 ? -0.202 2.928 -14.419 1.00 89.00 91 PHE A C 1
ATOM 681 O O . PHE A 1 91 ? -0.558 2.820 -15.597 1.00 89.00 91 PHE A O 1
ATOM 688 N N . GLY A 1 92 ? 0.385 4.042 -13.971 1.00 88.88 92 GLY A N 1
ATOM 689 C CA . GLY A 1 92 ? 0.622 5.227 -14.789 1.00 88.88 92 GLY A CA 1
ATOM 690 C C . GLY A 1 92 ? -0.681 5.771 -15.380 1.00 88.88 92 GLY A C 1
ATOM 691 O O . GLY A 1 92 ? -1.697 5.858 -14.697 1.00 88.88 92 GLY A O 1
ATOM 692 N N . GLY A 1 93 ? -0.685 6.097 -16.677 1.00 86.75 93 GLY A N 1
ATOM 693 C CA . GLY A 1 93 ? -1.891 6.591 -17.357 1.00 86.75 93 GLY A CA 1
ATOM 694 C C . GLY A 1 93 ? -3.084 5.627 -17.281 1.00 86.75 93 GLY A C 1
ATOM 695 O O . GLY A 1 93 ? -4.221 6.071 -17.164 1.00 86.75 93 GLY A O 1
ATOM 696 N N . CYS A 1 94 ? -2.834 4.313 -17.244 1.00 87.00 94 CYS A N 1
ATOM 697 C CA . CYS A 1 94 ? -3.895 3.311 -17.097 1.00 87.00 94 CYS A CA 1
ATOM 698 C C . CYS A 1 94 ? -4.545 3.335 -15.704 1.00 87.00 94 CYS A C 1
ATOM 700 O O . CYS A 1 94 ? -5.663 2.856 -15.552 1.00 87.00 94 CYS A O 1
ATOM 702 N N . GLY A 1 95 ? -3.875 3.905 -14.697 1.00 86.19 95 GLY A N 1
ATOM 703 C CA . GLY A 1 95 ? -4.396 4.032 -13.335 1.00 86.19 95 GLY A CA 1
ATOM 704 C C . GLY A 1 95 ? -5.518 5.064 -13.200 1.00 86.19 95 GLY A C 1
ATOM 705 O O . GLY A 1 95 ? -6.270 5.006 -12.233 1.00 86.19 95 GLY A O 1
ATOM 706 N N . PHE A 1 96 ? -5.648 5.973 -14.172 1.00 84.50 96 PHE A N 1
ATOM 707 C CA . PHE A 1 96 ? -6.723 6.970 -14.254 1.00 84.50 96 PHE A CA 1
ATOM 708 C C . PHE A 1 96 ? -7.865 6.555 -15.192 1.00 84.50 96 PHE A C 1
ATOM 710 O O . PHE A 1 96 ? -8.900 7.220 -15.226 1.00 84.50 96 PHE A O 1
ATOM 717 N N . ASN A 1 97 ? -7.692 5.472 -15.953 1.00 87.81 97 ASN A N 1
ATOM 718 C CA . ASN A 1 97 ? -8.703 4.987 -16.882 1.00 87.81 97 ASN A CA 1
ATOM 719 C C . ASN A 1 97 ? -9.711 4.087 -16.164 1.00 87.81 97 ASN A C 1
ATOM 721 O O . ASN A 1 97 ? -9.343 3.247 -15.346 1.00 87.81 97 ASN A O 1
ATOM 725 N N . CYS A 1 98 ? -10.977 4.174 -16.571 1.00 85.69 98 CYS A N 1
ATOM 726 C CA . CYS A 1 98 ? -12.051 3.326 -16.045 1.00 85.69 98 CYS A CA 1
ATOM 727 C C . CYS A 1 98 ? -11.976 1.859 -16.515 1.00 85.69 98 CYS A C 1
ATOM 729 O O . CYS A 1 98 ? -12.803 1.046 -16.111 1.00 85.69 98 CYS A O 1
ATOM 731 N N . GLU A 1 99 ? -11.018 1.512 -17.381 1.00 87.19 99 GLU A N 1
ATOM 732 C CA . GLU A 1 99 ? -10.776 0.129 -17.818 1.00 87.19 99 GLU A CA 1
ATOM 733 C C . GLU A 1 99 ? -10.164 -0.731 -16.703 1.00 87.19 99 GLU A C 1
ATOM 735 O O . GLU A 1 99 ? -10.357 -1.946 -16.678 1.00 87.19 99 GLU A O 1
ATOM 740 N N . PHE A 1 100 ? -9.455 -0.103 -15.760 1.00 85.88 100 PHE A N 1
ATOM 741 C CA . PHE A 1 100 ? -8.860 -0.767 -14.606 1.00 85.88 100 PHE A CA 1
ATOM 742 C C . PHE A 1 100 ? -9.556 -0.315 -13.315 1.00 85.88 100 PHE A C 1
ATOM 744 O O . PHE A 1 100 ? -9.930 0.848 -13.181 1.00 85.88 100 PHE A O 1
ATOM 751 N N . PRO A 1 101 ? -9.692 -1.194 -12.306 1.00 90.31 101 PRO A N 1
ATOM 752 C CA . PRO A 1 101 ? -10.435 -0.874 -11.083 1.00 90.31 101 PRO A CA 1
ATOM 753 C C . PRO A 1 101 ? -9.740 0.168 -10.187 1.00 90.31 101 PRO A C 1
ATOM 755 O O . PRO A 1 101 ? -10.315 0.601 -9.190 1.00 90.31 101 PRO A O 1
ATOM 758 N N . VAL A 1 102 ? -8.500 0.547 -10.506 1.00 91.50 102 VAL A N 1
ATOM 759 C CA . VAL A 1 102 ? -7.620 1.354 -9.652 1.00 91.50 102 VAL A CA 1
ATOM 760 C C . VAL A 1 102 ? -8.184 2.756 -9.405 1.00 91.50 102 VAL A C 1
ATOM 762 O O . VAL A 1 102 ? -8.194 3.206 -8.260 1.00 91.50 102 VAL A O 1
ATOM 765 N N . GLU A 1 103 ? -8.734 3.408 -10.432 1.00 91.94 103 GLU A N 1
ATOM 766 C CA . GLU A 1 103 ? -9.336 4.743 -10.298 1.00 91.94 103 GLU A CA 1
ATOM 767 C C . GLU A 1 103 ? -10.504 4.735 -9.299 1.00 91.94 103 GLU A C 1
ATOM 769 O O . GLU A 1 103 ? -10.620 5.605 -8.429 1.00 91.94 103 GLU A O 1
ATOM 774 N N . LYS A 1 104 ? -11.324 3.677 -9.352 1.00 93.25 104 LYS A N 1
ATOM 775 C CA . LYS A 1 104 ? -12.465 3.505 -8.458 1.00 93.25 104 LYS A CA 1
ATOM 776 C C . LYS A 1 104 ? -11.996 3.294 -7.027 1.00 93.25 104 LYS A C 1
ATOM 778 O O . LYS A 1 104 ? -12.530 3.921 -6.118 1.00 93.25 104 LYS A O 1
ATOM 783 N N . LEU A 1 105 ? -10.988 2.443 -6.830 1.00 93.31 105 LEU A N 1
ATOM 784 C CA . LEU A 1 105 ? -10.410 2.185 -5.511 1.00 93.31 105 LEU A CA 1
ATOM 785 C C . LEU A 1 105 ? -9.830 3.460 -4.885 1.00 93.31 105 LEU A C 1
ATOM 787 O O . LEU A 1 105 ? -10.006 3.674 -3.690 1.00 93.31 105 LEU A O 1
ATOM 791 N N . MET A 1 106 ? -9.198 4.328 -5.680 1.00 92.81 106 MET A N 1
ATOM 792 C CA . MET A 1 106 ? -8.702 5.626 -5.214 1.00 92.81 106 MET A CA 1
ATOM 793 C C . MET A 1 106 ? -9.839 6.540 -4.745 1.00 92.81 106 MET A C 1
ATOM 795 O O . MET A 1 106 ? -9.741 7.139 -3.673 1.00 92.81 106 MET A O 1
ATOM 799 N N . ARG A 1 10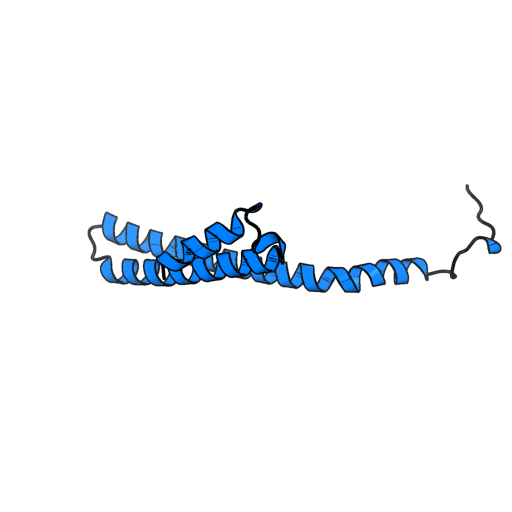7 ? -10.929 6.635 -5.514 1.00 93.25 107 ARG A N 1
ATOM 800 C CA . ARG A 1 107 ? -12.100 7.435 -5.124 1.00 93.25 107 ARG A CA 1
ATOM 801 C C . ARG A 1 107 ? -12.770 6.887 -3.868 1.00 93.25 107 ARG A C 1
ATOM 803 O O . ARG A 1 107 ? -13.076 7.656 -2.960 1.00 93.25 107 ARG A O 1
ATOM 810 N N . ASP A 1 108 ? -12.955 5.571 -3.802 1.00 94.38 108 ASP A N 1
ATOM 811 C CA . ASP A 1 108 ? -13.590 4.903 -2.666 1.00 94.38 108 ASP A CA 1
ATOM 812 C C . ASP A 1 108 ? -12.747 5.028 -1.393 1.00 94.38 108 ASP A C 1
ATOM 814 O O . ASP A 1 108 ? -13.297 5.234 -0.317 1.00 94.38 108 ASP A O 1
ATOM 818 N N . ALA A 1 109 ? -11.414 4.962 -1.490 1.00 93.62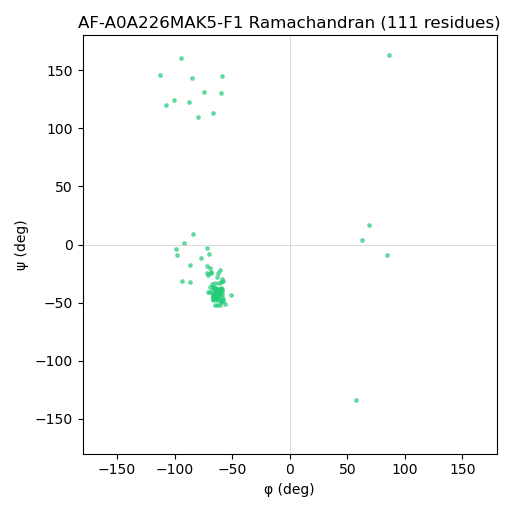 109 ALA A N 1
ATOM 819 C CA . ALA A 1 109 ? -10.533 5.082 -0.330 1.00 93.62 109 ALA A CA 1
ATOM 820 C C . ALA A 1 109 ? -10.717 6.416 0.417 1.00 93.62 109 ALA A C 1
ATOM 822 O O . ALA A 1 109 ? -10.575 6.470 1.644 1.00 93.62 109 ALA A O 1
ATOM 823 N N . LYS A 1 110 ? -11.098 7.479 -0.301 1.00 91.38 110 LYS A N 1
ATOM 824 C CA . LYS A 1 110 ? -11.202 8.825 0.262 1.00 91.38 110 LYS A CA 1
ATOM 825 C C . LYS A 1 110 ? -12.335 8.989 1.270 1.00 91.38 110 LYS A C 1
ATOM 827 O O . LYS A 1 110 ? -12.226 9.841 2.141 1.00 91.38 110 LYS A O 1
ATOM 832 N N . ILE A 1 111 ? -13.379 8.160 1.200 1.00 93.12 111 ILE A N 1
ATOM 833 C CA . ILE A 1 111 ? -14.492 8.210 2.163 1.00 93.12 111 ILE A CA 1
ATOM 834 C C . ILE A 1 111 ? -14.072 7.762 3.566 1.00 93.12 111 ILE A C 1
ATOM 836 O O . ILE A 1 111 ? -14.735 8.076 4.551 1.00 93.12 111 ILE A O 1
ATOM 840 N N . TYR A 1 112 ? -13.006 6.966 3.656 1.00 86.81 112 TYR A N 1
ATOM 841 C CA . TYR A 1 112 ? -12.585 6.381 4.917 1.00 86.81 112 TYR A CA 1
ATOM 842 C C . TYR A 1 112 ? -11.660 7.294 5.711 1.00 86.81 112 TYR A C 1
ATOM 844 O O . TYR A 1 112 ? -11.499 7.024 6.901 1.00 86.81 112 TYR A O 1
ATOM 852 N N . GLN A 1 113 ? -11.057 8.303 5.081 1.00 75.19 113 GLN A N 1
ATOM 853 C CA . GLN A 1 113 ? -10.210 9.287 5.754 1.00 75.19 113 GLN A CA 1
ATOM 854 C C . GLN A 1 113 ? -11.067 10.268 6.552 1.00 75.19 113 GLN A C 1
ATOM 856 O O . GLN A 1 113 ? -10.738 10.481 7.738 1.00 75.19 113 GLN A O 1
#

Organism: Callipepla squamata (NCBI:txid9009)

Foldseek 3Di:
DDDDDPVPDPPDPPPVVVVVVVVCVVVVVVVVVLVVLVVVLVVLVVVLVVLVVVLVVCVVVVHDSVVSNVVSLVSVLVSQLSVLVSQLVNCDPVCCDPVDCSVVSNVVSVVSD

Radius of gyration: 24.6 Å; Cα contacts (8 Å, |Δi|>4): 71; chains: 1; bounding box: 52×37×68 Å

pLDDT: mean 90.6, std 6.61, range [66.69, 98.06]

Secondary structure (DSSP, 8-state):
-----GGG-SS-TTHHHHHHHHHHHHHHHHHHHHHHHHHHHHHHHHHHHHHHHHHHHHHHTTS--HHHHHHHHHHHHHHHHHHHHHHHHHHGGGGGSTTSTHHHHHHHHGGG-

Nearest PDB structures (foldseek):
  4l1f-assembly1_A  TM=9.919E-01  e=3.209E-04  Acidaminococcus fermentans DSM 20731
  3nf4-assembly1_B-2  TM=9.752E-01  e=2.410E-04  Mycolicibacterium thermoresistibile
  3nf4-assembly1_A-2  TM=8.894E-01  e=2.702E-04  Mycolicibacterium thermoresistibile
  2vig-assembly2_H  TM=9.975E-01  e=1.597E-03  Homo sapiens
  7szv-assembly1_B-2  TM=9.781E-01  e=1.691E-03  Mycobacterium marinum